Protein AF-A0A353NKP0-F1 (afdb_monomer_lite)

Structure (mmCIF, N/CA/C/O backbone):
data_AF-A0A353NKP0-F1
#
_entry.id   AF-A0A353NKP0-F1
#
loop_
_atom_site.group_PDB
_atom_site.id
_atom_site.type_symbol
_atom_site.label_atom_id
_atom_site.label_alt_id
_atom_site.label_comp_id
_atom_site.label_asym_id
_atom_site.label_entity_id
_atom_site.label_seq_id
_atom_site.pdbx_PDB_ins_code
_atom_site.Cartn_x
_atom_site.Cartn_y
_atom_site.Cartn_z
_atom_site.occupancy
_atom_site.B_iso_or_equiv
_atom_site.auth_seq_id
_atom_site.auth_comp_id
_atom_site.auth_asym_id
_atom_site.auth_atom_id
_atom_site.pdbx_PDB_model_num
ATOM 1 N N . GLY A 1 1 ? -6.076 7.132 -6.638 1.00 50.69 1 GLY A N 1
ATOM 2 C CA . GLY A 1 1 ? -6.127 7.969 -5.419 1.00 50.69 1 GLY A CA 1
ATOM 3 C C . GLY A 1 1 ? -6.141 7.107 -4.171 1.00 50.69 1 GLY A C 1
ATOM 4 O O . GLY A 1 1 ? -7.207 6.856 -3.635 1.00 50.69 1 GLY A O 1
ATOM 5 N N . GLY A 1 2 ? -4.969 6.625 -3.745 1.00 66.75 2 GLY A N 1
ATOM 6 C CA . GLY A 1 2 ? -4.789 5.562 -2.744 1.00 66.75 2 GLY A CA 1
ATOM 7 C C . GLY A 1 2 ? -4.920 5.982 -1.277 1.00 66.75 2 GLY A C 1
ATOM 8 O O . GLY A 1 2 ? -4.039 5.683 -0.475 1.00 66.75 2 GLY A O 1
ATOM 9 N N . THR A 1 3 ? -5.990 6.683 -0.908 1.00 66.19 3 THR A N 1
ATOM 10 C CA . THR A 1 3 ? -6.259 6.993 0.504 1.00 66.19 3 THR A CA 1
ATOM 11 C C . THR A 1 3 ? -6.565 5.700 1.267 1.00 66.19 3 THR A C 1
ATOM 13 O O . THR A 1 3 ? -7.463 4.960 0.881 1.00 66.19 3 THR A O 1
ATOM 16 N N . GLY A 1 4 ? -5.803 5.418 2.330 1.00 67.50 4 GLY A N 1
ATOM 17 C CA . GLY A 1 4 ? -5.914 4.181 3.119 1.00 67.50 4 GLY A CA 1
ATOM 18 C C . GLY A 1 4 ? -5.081 2.999 2.604 1.00 67.50 4 GLY A C 1
ATOM 19 O O . GLY A 1 4 ? -5.122 1.931 3.206 1.00 67.50 4 GLY A O 1
ATOM 20 N N . GLY A 1 5 ? -4.314 3.180 1.522 1.00 78.50 5 GLY A N 1
ATOM 21 C CA . GLY A 1 5 ? -3.374 2.182 0.999 1.00 78.50 5 GLY A CA 1
ATOM 22 C C . GLY A 1 5 ? -1.912 2.500 1.329 1.00 78.50 5 GLY A C 1
ATOM 23 O O . GLY A 1 5 ? -1.567 3.623 1.696 1.00 78.50 5 GLY A O 1
ATOM 24 N N . GLY A 1 6 ? -1.030 1.511 1.173 1.00 89.25 6 GLY A N 1
ATOM 25 C CA . GLY A 1 6 ? 0.409 1.676 1.378 1.00 89.25 6 GLY A CA 1
ATOM 26 C C . GLY A 1 6 ? 1.199 0.403 1.082 1.00 89.25 6 GLY A C 1
ATOM 27 O O . GLY A 1 6 ? 0.627 -0.645 0.795 1.00 89.25 6 GLY A O 1
ATOM 28 N N . VAL A 1 7 ? 2.527 0.498 1.163 1.00 93.75 7 VAL A N 1
ATOM 29 C CA . VAL A 1 7 ? 3.436 -0.651 1.048 1.00 93.75 7 VAL A CA 1
ATOM 30 C C . VAL A 1 7 ? 3.997 -0.954 2.430 1.00 93.75 7 VAL A C 1
ATOM 32 O O . VAL A 1 7 ? 4.606 -0.083 3.045 1.00 93.75 7 VAL A O 1
ATOM 35 N N . ALA A 1 8 ? 3.802 -2.183 2.900 1.00 95.56 8 ALA A N 1
ATOM 36 C CA . ALA A 1 8 ? 4.390 -2.670 4.141 1.00 95.56 8 ALA A CA 1
ATOM 37 C C . ALA A 1 8 ? 5.673 -3.458 3.848 1.00 95.56 8 ALA A C 1
ATOM 39 O O . ALA A 1 8 ? 5.649 -4.419 3.077 1.00 95.56 8 ALA A O 1
ATOM 40 N N . TYR A 1 9 ? 6.779 -3.098 4.496 1.00 94.81 9 TYR A N 1
ATOM 41 C CA . TYR A 1 9 ? 8.061 -3.810 4.395 1.00 94.81 9 TYR A CA 1
ATOM 42 C C . TYR A 1 9 ? 8.267 -4.825 5.518 1.00 94.81 9 TYR A C 1
ATOM 44 O O . TYR A 1 9 ? 9.173 -5.657 5.466 1.00 94.81 9 TYR A O 1
ATOM 52 N N . ASN A 1 10 ? 7.431 -4.762 6.549 1.00 96.56 10 ASN A N 1
ATOM 53 C CA . ASN A 1 10 ? 7.449 -5.679 7.673 1.00 96.56 10 ASN A CA 1
ATOM 54 C C . ASN A 1 10 ? 6.041 -5.861 8.249 1.00 96.56 10 ASN A C 1
ATOM 56 O O . ASN A 1 10 ? 5.082 -5.186 7.874 1.00 96.56 10 ASN A O 1
ATOM 60 N N . ARG A 1 11 ? 5.926 -6.805 9.183 1.00 96.38 11 ARG A N 1
ATOM 61 C CA . ARG A 1 11 ? 4.652 -7.166 9.804 1.00 96.38 11 ARG A CA 1
ATOM 62 C C . ARG A 1 11 ? 4.027 -6.024 10.609 1.00 96.38 11 ARG A C 1
ATOM 64 O O . ARG A 1 11 ? 2.815 -5.864 10.563 1.00 96.38 11 ARG A O 1
ATOM 71 N N . GLN A 1 12 ? 4.834 -5.233 11.313 1.00 97.44 12 GLN A N 1
ATOM 72 C CA . GLN A 1 12 ? 4.317 -4.132 12.125 1.00 97.44 12 GLN A CA 1
ATOM 73 C C . GLN A 1 12 ? 3.679 -3.050 11.247 1.00 97.44 12 GLN A C 1
ATOM 75 O O . GLN A 1 12 ? 2.601 -2.549 11.555 1.00 97.44 12 GLN A O 1
ATOM 80 N N . GLU A 1 13 ? 4.326 -2.713 10.132 1.00 96.06 13 GLU A N 1
ATOM 81 C CA . GLU A 1 13 ? 3.775 -1.795 9.135 1.00 96.06 13 GLU A CA 1
ATOM 82 C C . GLU A 1 13 ? 2.496 -2.347 8.508 1.00 96.06 13 GLU A C 1
ATOM 84 O O . GLU A 1 13 ? 1.531 -1.602 8.351 1.00 96.06 13 GLU A O 1
ATOM 89 N N . LEU A 1 14 ? 2.464 -3.649 8.202 1.00 95.50 14 LEU A N 1
ATOM 90 C CA . LEU A 1 14 ? 1.280 -4.307 7.651 1.00 95.50 14 LEU A CA 1
ATOM 91 C C . LEU A 1 14 ? 0.077 -4.170 8.589 1.00 95.50 14 LEU A C 1
ATOM 93 O O . LEU A 1 14 ? -1.001 -3.789 8.141 1.00 95.50 14 LEU A O 1
ATOM 97 N N . GLU A 1 15 ? 0.262 -4.448 9.879 1.00 96.25 15 GLU A N 1
ATOM 98 C CA . GLU A 1 15 ? -0.800 -4.359 10.887 1.00 96.25 15 GLU A CA 1
ATOM 99 C C . GLU A 1 15 ? -1.315 -2.917 11.035 1.00 96.25 15 GLU A C 1
ATOM 101 O O . GLU A 1 15 ? -2.528 -2.689 11.028 1.00 96.25 15 GLU A O 1
ATOM 106 N N . ASN A 1 16 ? -0.412 -1.933 11.070 1.00 95.50 16 ASN A N 1
ATOM 107 C CA . ASN A 1 16 ? -0.777 -0.518 11.173 1.00 95.50 16 ASN A CA 1
ATOM 108 C C . ASN A 1 16 ? -1.556 -0.033 9.936 1.00 95.50 16 ASN A C 1
ATOM 110 O O . ASN A 1 16 ? -2.579 0.639 10.071 1.00 95.50 16 ASN A O 1
ATOM 114 N N . LE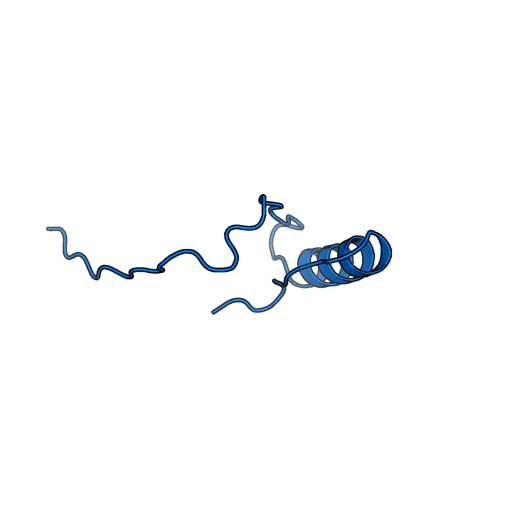U A 1 17 ? -1.090 -0.393 8.734 1.00 94.88 17 LEU A N 1
ATOM 115 C CA . LEU A 1 17 ? -1.721 -0.009 7.469 1.00 94.88 17 LEU A CA 1
ATOM 116 C C . LEU A 1 17 ? -3.084 -0.677 7.285 1.00 94.88 17 LEU A C 1
ATOM 118 O O . LEU A 1 17 ? -4.035 -0.003 6.904 1.00 94.88 17 LEU A O 1
ATOM 122 N N . CYS A 1 18 ? -3.206 -1.972 7.596 1.00 94.62 18 CYS A N 1
ATOM 123 C CA . CYS A 1 18 ? -4.487 -2.672 7.507 1.00 94.62 18 CYS A CA 1
ATOM 124 C C . CYS A 1 18 ? -5.509 -2.087 8.480 1.00 94.62 18 CYS A C 1
ATOM 126 O O . CYS A 1 18 ? -6.652 -1.889 8.092 1.00 94.62 18 CYS A O 1
ATOM 128 N N . THR A 1 19 ? -5.105 -1.770 9.714 1.00 94.81 19 THR A N 1
ATOM 129 C CA . THR A 1 19 ? -6.007 -1.172 10.712 1.00 94.81 19 THR A CA 1
ATOM 130 C C . THR A 1 19 ? -6.553 0.165 10.213 1.00 94.81 19 THR A C 1
ATOM 132 O O . THR A 1 19 ? -7.764 0.340 10.127 1.00 94.81 19 THR A O 1
ATOM 135 N N . ALA A 1 20 ? -5.672 1.068 9.771 1.00 94.19 20 ALA A N 1
ATOM 136 C CA . ALA A 1 20 ? -6.092 2.354 9.218 1.00 94.19 20 ALA A CA 1
ATOM 137 C C . ALA A 1 20 ? -6.940 2.200 7.941 1.00 94.19 20 ALA A C 1
ATOM 139 O O . ALA A 1 20 ? -7.905 2.935 7.744 1.00 94.19 20 AL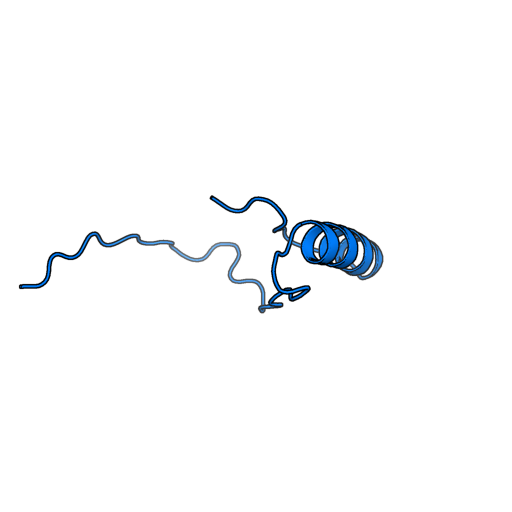A A O 1
ATOM 140 N N . GLY A 1 21 ? -6.595 1.245 7.073 1.00 93.88 21 GLY A N 1
ATOM 141 C CA . GLY A 1 21 ? -7.349 0.952 5.856 1.00 93.88 21 GLY A CA 1
ATOM 142 C C . GLY A 1 21 ? -8.757 0.431 6.147 1.00 93.88 21 GLY A C 1
ATOM 143 O O . GLY A 1 21 ? -9.708 0.868 5.506 1.00 93.88 21 GLY A O 1
ATOM 144 N N . LEU A 1 22 ? -8.909 -0.445 7.144 1.00 94.56 22 LEU A N 1
ATOM 145 C CA . LEU A 1 22 ? -10.203 -0.972 7.579 1.00 94.56 22 LEU A CA 1
ATOM 146 C C . LEU A 1 22 ? -11.093 0.120 8.181 1.00 94.56 22 LEU A C 1
ATOM 148 O O . LEU A 1 22 ? -12.281 0.148 7.870 1.00 94.56 22 LEU A O 1
ATOM 152 N N . ASP A 1 23 ? -10.523 1.035 8.970 1.00 93.88 23 ASP A N 1
ATOM 153 C CA . ASP A 1 23 ? -11.251 2.170 9.558 1.00 93.88 23 ASP A CA 1
ATOM 154 C C . ASP A 1 23 ? -11.752 3.163 8.494 1.00 93.88 23 ASP A C 1
ATOM 156 O O . ASP A 1 23 ? -12.808 3.777 8.649 1.00 93.88 23 ASP A O 1
ATOM 160 N N . LEU A 1 24 ? -11.000 3.325 7.399 1.00 92.25 24 LEU A N 1
ATOM 161 C CA . LEU A 1 24 ? -11.368 4.192 6.273 1.00 92.25 24 LEU A CA 1
ATOM 162 C C . LEU A 1 24 ? -12.295 3.505 5.260 1.00 92.25 24 LEU A C 1
ATOM 164 O O . LEU A 1 24 ? -12.964 4.179 4.473 1.00 92.25 24 LEU A O 1
ATOM 168 N N . SER A 1 25 ? -12.318 2.175 5.245 1.00 91.19 25 SER A N 1
ATOM 169 C CA . SER A 1 25 ? -13.086 1.382 4.292 1.00 91.19 25 SER A CA 1
ATOM 170 C C . SER A 1 25 ? -14.573 1.399 4.641 1.00 91.19 25 SER A C 1
ATOM 172 O O . SER A 1 25 ? -14.985 0.948 5.708 1.00 91.19 25 SER A O 1
ATOM 174 N N . MET A 1 26 ? -15.417 1.842 3.703 1.00 92.12 26 MET A N 1
ATOM 175 C CA . MET A 1 26 ? -16.880 1.816 3.875 1.00 92.12 26 MET A CA 1
ATOM 176 C C . MET A 1 26 ? -17.450 0.394 4.008 1.00 92.12 26 MET A C 1
ATOM 178 O O . MET A 1 26 ? -18.581 0.229 4.460 1.00 92.12 26 MET A O 1
ATOM 182 N N . THR A 1 27 ? -16.689 -0.623 3.595 1.00 94.94 27 THR A N 1
ATOM 183 C CA . THR A 1 27 ? -17.069 -2.041 3.653 1.00 94.94 27 THR A CA 1
ATOM 184 C C . THR A 1 27 ? -16.222 -2.840 4.641 1.00 94.94 27 THR A C 1
ATOM 186 O O . THR A 1 27 ? -16.353 -4.059 4.686 1.00 94.94 27 THR A O 1
ATOM 189 N N . THR A 1 28 ? -15.360 -2.178 5.427 1.00 93.88 28 THR A N 1
ATOM 190 C CA . THR A 1 28 ? -14.462 -2.831 6.398 1.00 93.88 28 THR A CA 1
ATOM 191 C C . THR A 1 28 ? -13.615 -3.936 5.750 1.00 93.88 28 THR A C 1
ATOM 193 O O . THR A 1 28 ? -13.433 -5.023 6.291 1.00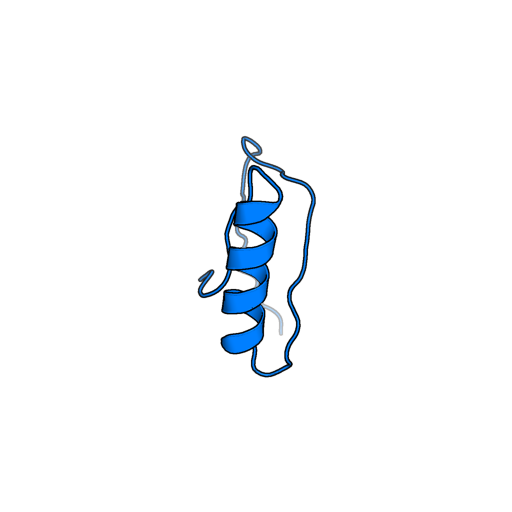 93.88 28 THR A O 1
ATOM 196 N N . GLU A 1 29 ? -13.094 -3.656 4.556 1.00 94.19 29 GLU A N 1
ATOM 197 C CA . GLU A 1 29 ? -12.232 -4.570 3.802 1.00 94.19 29 GLU A CA 1
ATOM 198 C C . GLU A 1 29 ? -10.967 -3.858 3.312 1.00 94.19 29 GLU A C 1
ATOM 200 O O . GLU A 1 29 ? -11.010 -2.677 2.952 1.00 94.19 29 GLU A O 1
ATOM 205 N N . VAL A 1 30 ? -9.855 -4.600 3.283 1.00 93.88 30 VAL A N 1
ATOM 206 C CA . VAL A 1 30 ? -8.583 -4.212 2.660 1.00 93.88 30 VAL A CA 1
ATOM 207 C C . VAL A 1 30 ? -8.076 -5.346 1.767 1.00 93.88 30 VAL A C 1
ATOM 209 O O . VAL A 1 30 ? -8.196 -6.521 2.115 1.00 93.88 30 VAL A O 1
ATOM 212 N N . MET A 1 31 ? -7.477 -4.998 0.627 1.00 94.00 31 MET A N 1
ATOM 213 C CA . MET A 1 31 ? -6.868 -5.960 -0.295 1.00 94.00 31 MET A CA 1
ATOM 214 C C . MET A 1 31 ? -5.348 -5.979 -0.116 1.00 94.00 31 MET A C 1
ATOM 216 O O . MET 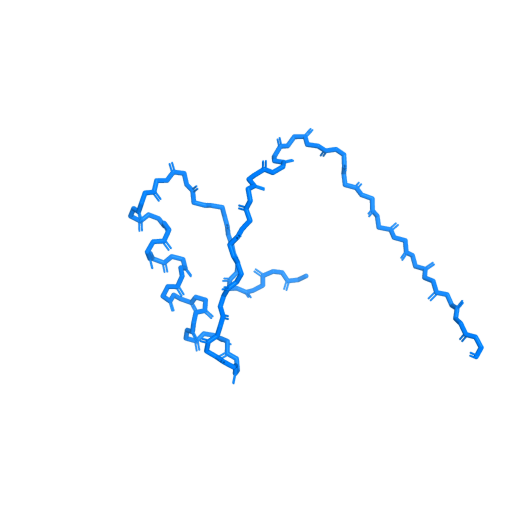A 1 31 ? -4.706 -4.930 -0.090 1.00 94.00 31 MET A O 1
ATOM 220 N N . LEU A 1 32 ? -4.772 -7.178 -0.003 1.00 94.00 32 LEU A N 1
ATOM 221 C CA . LEU A 1 32 ? -3.330 -7.390 0.114 1.00 94.00 32 LEU A CA 1
ATOM 222 C C . LEU A 1 32 ? -2.789 -8.062 -1.143 1.00 94.00 32 LEU A C 1
ATOM 224 O O . LEU A 1 32 ? -3.205 -9.165 -1.495 1.00 94.00 32 LEU A O 1
ATOM 228 N N . GLU A 1 33 ? -1.811 -7.424 -1.779 1.00 94.12 33 GLU A N 1
ATOM 229 C CA . GLU A 1 33 ? -1.185 -7.918 -3.002 1.00 94.12 33 GLU A CA 1
ATOM 230 C C . GLU A 1 33 ? 0.331 -8.052 -2.845 1.00 94.12 33 GLU A C 1
ATOM 232 O O . GLU A 1 33 ? 0.966 -7.421 -1.997 1.00 94.12 33 GLU A O 1
ATOM 237 N N . ARG A 1 34 ? 0.936 -8.907 -3.678 1.00 93.62 34 ARG A N 1
ATOM 238 C CA . ARG A 1 34 ? 2.397 -9.005 -3.742 1.00 93.62 34 ARG A CA 1
ATOM 239 C C . ARG A 1 34 ? 2.961 -7.754 -4.403 1.00 93.62 34 ARG A C 1
ATOM 241 O O . ARG A 1 34 ? 2.423 -7.281 -5.397 1.00 93.62 34 ARG A O 1
ATOM 248 N N . SER A 1 35 ? 4.086 -7.279 -3.878 1.00 92.88 35 SER A N 1
ATOM 249 C CA . SER A 1 35 ? 4.757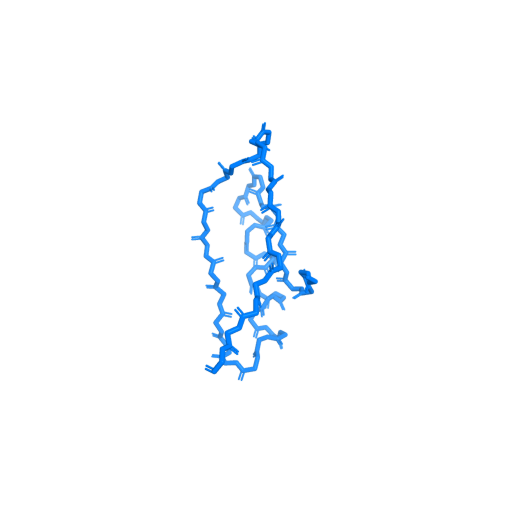 -6.096 -4.408 1.00 92.88 35 SER A CA 1
ATOM 250 C C . SER A 1 35 ? 5.156 -6.279 -5.874 1.00 92.88 35 SER A C 1
ATOM 252 O O . SER A 1 35 ? 5.844 -7.239 -6.227 1.00 92.88 35 SER A O 1
ATOM 254 N N . LEU A 1 36 ? 4.755 -5.313 -6.698 1.00 93.31 36 LEU A N 1
ATOM 255 C CA . LEU A 1 36 ? 5.227 -5.110 -8.069 1.00 93.31 36 LEU A CA 1
ATOM 256 C C . LEU A 1 36 ? 6.140 -3.874 -8.159 1.00 93.31 36 LEU A C 1
ATOM 258 O O . LEU A 1 36 ? 6.289 -3.277 -9.223 1.00 93.31 36 LEU A O 1
ATOM 262 N N . LEU A 1 37 ? 6.748 -3.464 -7.037 1.00 92.38 37 LEU A N 1
ATOM 263 C CA . LEU A 1 37 ? 7.641 -2.308 -6.990 1.00 92.38 37 LEU A CA 1
ATOM 264 C C . LEU A 1 37 ? 8.737 -2.424 -8.063 1.00 92.38 37 LEU A C 1
ATOM 266 O O . LEU A 1 37 ? 9.433 -3.435 -8.155 1.00 92.38 37 LEU A O 1
ATOM 270 N N . GLY A 1 38 ? 8.887 -1.370 -8.866 1.00 93.31 38 GLY A N 1
ATOM 271 C CA . GLY A 1 38 ? 9.864 -1.300 -9.957 1.00 93.31 38 GLY A CA 1
ATOM 272 C C . GLY A 1 38 ? 9.350 -1.783 -11.316 1.00 93.31 38 GLY A C 1
ATOM 273 O O . GLY A 1 38 ? 10.080 -1.690 -12.303 1.00 93.31 38 GLY A O 1
ATOM 274 N N . TRP A 1 39 ? 8.112 -2.273 -11.402 1.00 96.75 39 TRP A N 1
ATOM 275 C CA . TRP A 1 39 ? 7.473 -2.561 -12.684 1.00 96.75 39 TRP A CA 1
ATOM 276 C C . TRP A 1 39 ? 7.021 -1.271 -13.372 1.00 96.75 39 TRP A C 1
ATOM 278 O O . TRP A 1 39 ? 6.841 -0.233 -12.737 1.00 96.75 39 TRP A O 1
ATOM 288 N N . LYS A 1 40 ? 6.846 -1.334 -14.696 1.00 95.81 40 LYS A N 1
ATOM 289 C CA . LYS A 1 40 ? 6.239 -0.232 -15.448 1.00 95.81 40 LYS A CA 1
ATOM 290 C C . LYS A 1 40 ? 4.740 -0.197 -15.160 1.00 95.81 40 LYS A C 1
ATOM 292 O O . LYS A 1 40 ? 4.073 -1.218 -15.308 1.00 95.81 40 LYS A O 1
ATOM 297 N N . GLU A 1 41 ? 4.236 0.976 -14.811 1.00 94.94 41 GLU A N 1
ATOM 298 C CA . GLU A 1 41 ? 2.812 1.249 -14.631 1.00 94.94 41 GLU A CA 1
ATOM 299 C C . GLU A 1 41 ? 2.278 1.987 -15.865 1.00 94.94 41 GLU A C 1
ATOM 301 O O . GLU A 1 41 ? 2.954 2.860 -16.414 1.00 94.94 41 GLU A O 1
ATOM 306 N N . PHE A 1 42 ? 1.095 1.593 -16.337 1.00 94.75 42 PHE A N 1
ATOM 307 C CA . PHE A 1 42 ? 0.431 2.187 -17.495 1.00 94.75 42 PHE A CA 1
ATOM 308 C C . PHE A 1 42 ? -1.040 2.420 -17.160 1.00 94.75 42 PHE A C 1
ATOM 310 O O . PHE A 1 42 ? -1.697 1.525 -16.631 1.00 94.75 42 PHE A O 1
ATOM 317 N N . GLU A 1 43 ? -1.562 3.583 -17.532 1.00 95.00 43 GLU A N 1
ATOM 318 C CA . GLU A 1 43 ? -2.971 3.942 -17.377 1.00 95.00 43 GLU A CA 1
ATOM 319 C C . GLU A 1 43 ? -3.594 4.142 -18.764 1.00 95.00 43 GLU A C 1
ATOM 321 O O . GLU A 1 43 ? -2.964 4.698 -19.668 1.00 95.00 43 GLU A O 1
ATOM 326 N N . LEU A 1 44 ? -4.815 3.640 -18.955 1.00 95.75 44 LEU A N 1
ATOM 327 C CA . LEU A 1 44 ? -5.538 3.698 -20.225 1.00 95.75 44 LEU A CA 1
ATOM 328 C C . LEU A 1 44 ? -6.938 4.259 -19.980 1.00 95.75 44 LEU A C 1
ATOM 330 O O . LEU A 1 44 ? -7.734 3.656 -19.261 1.00 95.75 44 LEU A O 1
ATOM 334 N N . GLU A 1 45 ? -7.249 5.386 -20.614 1.00 95.62 45 GLU A N 1
ATOM 335 C CA . GLU A 1 45 ? -8.600 5.943 -20.638 1.00 95.62 45 GLU A CA 1
ATOM 336 C C . GLU A 1 45 ? -9.404 5.284 -21.767 1.00 95.62 45 GLU A C 1
ATOM 338 O O . GLU A 1 45 ? -8.973 5.255 -22.922 1.00 95.62 45 GLU A O 1
ATOM 343 N N . VAL A 1 46 ? -10.569 4.724 -21.436 1.00 94.25 46 VAL A N 1
ATOM 344 C CA . VAL A 1 46 ? -11.411 3.970 -22.377 1.00 94.25 46 VAL A CA 1
ATOM 345 C C . VAL A 1 46 ? -12.804 4.590 -22.432 1.00 94.25 46 VAL A C 1
ATOM 347 O O . VAL A 1 46 ? -13.382 4.914 -21.398 1.00 94.25 46 VAL A O 1
ATOM 350 N N . MET A 1 47 ? -13.359 4.704 -23.641 1.00 94.62 47 MET A N 1
ATOM 351 C CA . MET A 1 47 ? -14.749 5.097 -23.886 1.00 94.62 47 MET A CA 1
ATOM 352 C C . MET A 1 47 ? -15.528 3.894 -24.425 1.00 94.62 47 MET A C 1
ATOM 354 O O . MET A 1 47 ? -15.019 3.158 -25.271 1.00 94.62 47 MET A O 1
ATOM 358 N N . ARG A 1 48 ? -16.758 3.702 -23.942 1.00 94.06 48 ARG A N 1
ATOM 359 C CA . ARG A 1 48 ? -17.688 2.668 -24.409 1.00 94.06 48 ARG A CA 1
ATOM 360 C C . ARG A 1 48 ? -19.049 3.306 -24.690 1.00 94.06 48 ARG A C 1
ATOM 362 O O . ARG A 1 48 ? -19.444 4.206 -23.950 1.00 94.06 48 ARG A O 1
ATOM 369 N N . ASP A 1 49 ? -19.705 2.858 -25.754 1.00 91.81 49 ASP A N 1
ATOM 370 C CA . ASP A 1 49 ? -21.085 3.207 -26.102 1.00 91.81 49 ASP A CA 1
ATOM 371 C C . ASP A 1 49 ? -22.137 2.490 -25.235 1.00 91.81 49 ASP A C 1
ATOM 373 O O . ASP A 1 49 ? -21.840 1.421 -24.641 1.00 91.81 49 ASP A O 1
#

Foldseek 3Di:
DDDLDDDDPDDVSVVVSL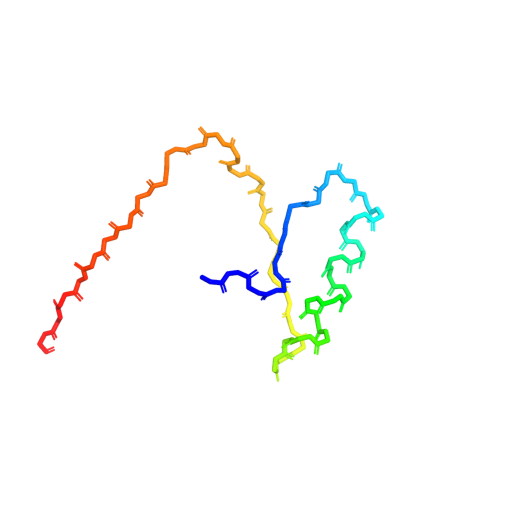VSSLVVDPVSDDDDDDDPPPDDDDDDDDDDD

Secondary structure (DSSP, 8-state):
--TT----SSHHHHHHHHHHHHHH-TTS--------TTSPP--------

Radius of gyration: 14.12 Å; chains: 1; bounding box: 31×17×38 Å

Sequence (49 aa):
GGTGGGVAYNRQELENLCTAGLDLSMTTEVMLERSLLGWKEFELEVMRD

pLDDT: mean 91.45, std 9.18, range [50.69, 97.44]